Protein AF-A0A2E2TAL3-F1 (afdb_monomer)

Secondary structure (DSSP, 8-state):
--EEPP--S--SSPPPEEGGGTT--SHHHHHHHHHHHHHHHHHHH----HHHHTTT----EEEEEEEPTTS-EEEEEEEE-SSHHHHHHHHHHHHT---EEPEEETTEEE-B-

Mean predicted aligned error: 7.86 Å

Structure (mmCIF, N/CA/C/O backbone):
data_AF-A0A2E2TAL3-F1
#
_entry.id   AF-A0A2E2TAL3-F1
#
loop_
_atom_site.group_PDB
_atom_site.id
_atom_site.type_symbol
_atom_site.label_atom_id
_atom_site.label_alt_id
_atom_site.label_comp_id
_atom_site.label_asym_id
_atom_site.label_entity_id
_atom_site.label_seq_id
_atom_site.pdbx_PDB_ins_code
_atom_site.Cartn_x
_atom_site.Cartn_y
_atom_site.Cartn_z
_atom_site.occupancy
_atom_site.B_iso_or_equiv
_atom_site.auth_seq_id
_atom_site.auth_comp_id
_atom_site.auth_asym_id
_atom_site.auth_atom_id
_atom_site.pdbx_PDB_model_num
ATOM 1 N N . MET A 1 1 ? 13.891 -1.568 -2.673 1.00 53.28 1 MET A N 1
ATOM 2 C CA . MET A 1 1 ? 12.620 -0.894 -2.990 1.00 53.28 1 MET A CA 1
ATOM 3 C C . MET A 1 1 ? 11.760 -1.020 -1.764 1.00 53.28 1 MET A C 1
ATOM 5 O O . MET A 1 1 ? 11.290 -2.110 -1.474 1.00 53.28 1 MET A O 1
ATOM 9 N N . GLU A 1 2 ? 11.648 0.074 -1.030 1.00 50.84 2 GLU A N 1
ATOM 10 C CA . GLU A 1 2 ? 10.755 0.189 0.117 1.00 50.84 2 GLU A CA 1
ATOM 11 C C . GLU A 1 2 ? 9.604 1.105 -0.287 1.00 50.84 2 GLU A C 1
ATOM 13 O O . GLU A 1 2 ? 9.817 2.067 -1.033 1.00 50.84 2 GLU A O 1
ATOM 18 N N . ILE A 1 3 ? 8.393 0.746 0.139 1.00 56.34 3 ILE A N 1
ATOM 19 C CA . ILE A 1 3 ? 7.170 1.512 -0.096 1.00 56.34 3 ILE A CA 1
ATOM 20 C C . ILE A 1 3 ? 6.711 2.019 1.261 1.00 56.34 3 ILE A C 1
ATOM 22 O O . ILE A 1 3 ? 6.471 1.224 2.166 1.00 56.34 3 ILE A O 1
ATOM 26 N N . HIS A 1 4 ? 6.639 3.338 1.404 1.00 54.16 4 HIS A N 1
ATOM 27 C CA . HIS A 1 4 ? 6.182 3.995 2.624 1.00 54.16 4 HIS A CA 1
ATOM 28 C C . HIS A 1 4 ? 4.757 4.510 2.415 1.00 54.16 4 HIS A C 1
ATOM 30 O O . HIS A 1 4 ? 4.457 5.069 1.359 1.00 54.16 4 HIS A O 1
ATOM 36 N N . PHE A 1 5 ? 3.907 4.338 3.428 1.00 54.88 5 PHE A N 1
ATOM 37 C CA . PHE A 1 5 ? 2.522 4.813 3.447 1.00 54.88 5 PHE A CA 1
ATOM 38 C C . PHE A 1 5 ? 2.527 6.202 4.057 1.00 54.88 5 PHE A C 1
ATOM 40 O O . PHE A 1 5 ? 2.965 6.378 5.193 1.00 54.88 5 PHE A O 1
ATOM 47 N N . ALA A 1 6 ? 2.058 7.186 3.300 1.00 45.53 6 ALA A N 1
ATOM 48 C CA . ALA A 1 6 ? 1.667 8.454 3.884 1.00 45.53 6 ALA A CA 1
ATOM 49 C C . ALA A 1 6 ? 0.252 8.285 4.452 1.00 45.53 6 ALA A C 1
ATOM 51 O O . ALA A 1 6 ? -0.611 7.720 3.789 1.00 45.53 6 ALA A O 1
ATOM 52 N N . ALA A 1 7 ? 0.047 8.728 5.687 1.00 46.84 7 ALA A N 1
ATOM 53 C CA . ALA A 1 7 ? -1.273 8.891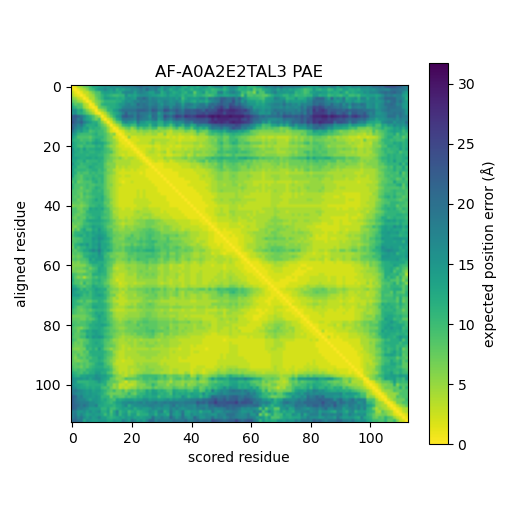 6.282 1.00 46.84 7 ALA A CA 1
ATOM 54 C C . ALA A 1 7 ? -1.594 10.392 6.350 1.00 46.84 7 ALA A C 1
ATOM 56 O O . ALA A 1 7 ? -0.659 11.200 6.449 1.00 46.84 7 ALA A O 1
ATOM 57 N N . PRO A 1 8 ? -2.875 10.797 6.358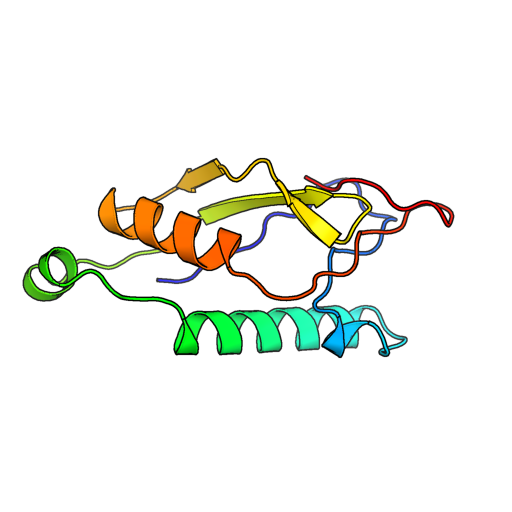 1.00 39.66 8 PRO A N 1
ATOM 58 C CA . PRO A 1 8 ? -3.213 12.198 6.472 1.00 39.66 8 PRO A CA 1
ATOM 59 C C . PRO A 1 8 ? -2.863 12.692 7.870 1.00 39.66 8 PRO A C 1
ATOM 61 O O . PRO A 1 8 ? -3.084 12.028 8.882 1.00 39.66 8 PRO A O 1
ATOM 64 N N . ILE A 1 9 ? -2.368 13.921 7.895 1.00 44.19 9 ILE A N 1
ATOM 65 C CA . ILE A 1 9 ? -1.803 14.646 9.042 1.00 44.19 9 ILE A CA 1
ATOM 66 C C . ILE A 1 9 ? -2.825 14.903 10.174 1.00 44.19 9 ILE A C 1
ATOM 68 O O . ILE A 1 9 ? -2.460 15.360 11.252 1.00 44.19 9 ILE A O 1
ATOM 72 N N . ASN A 1 10 ? -4.103 14.574 9.950 1.00 46.53 10 ASN A N 1
ATOM 73 C CA . ASN A 1 10 ? -5.239 14.934 10.797 1.00 46.53 10 ASN A CA 1
ATOM 74 C C . ASN A 1 10 ? -5.962 13.663 11.296 1.00 46.53 10 ASN A C 1
ATOM 76 O O . ASN A 1 10 ? -7.109 13.421 10.924 1.00 46.53 10 ASN A O 1
ATOM 80 N N . ALA A 1 11 ? -5.296 12.794 12.062 1.00 45.97 11 ALA A N 1
ATOM 81 C CA . ALA A 1 11 ? -5.837 11.473 12.400 1.00 45.97 11 ALA A CA 1
ATOM 82 C C . ALA A 1 11 ? -6.124 11.287 13.902 1.00 45.97 11 ALA A C 1
ATOM 84 O O . ALA A 1 11 ? -5.335 10.705 14.643 1.00 45.97 11 ALA A O 1
ATOM 85 N N . GLU A 1 12 ? -7.333 11.677 14.310 1.00 45.25 12 GLU A N 1
ATOM 86 C CA . GLU A 1 12 ? -8.089 10.957 15.355 1.00 45.25 12 GLU A CA 1
ATOM 87 C C . GLU A 1 12 ? -8.779 9.695 14.765 1.00 45.25 12 GLU A C 1
ATOM 89 O O . GLU A 1 12 ? -9.443 8.923 15.453 1.00 45.25 12 GLU A O 1
ATOM 94 N N . SER A 1 13 ? -8.581 9.450 13.466 1.00 51.38 13 SER A N 1
ATOM 95 C CA . SER A 1 13 ? -9.224 8.416 12.654 1.00 51.38 13 SER A CA 1
ATOM 96 C C . SER A 1 13 ? -8.275 7.235 12.414 1.00 51.38 13 SER A C 1
ATOM 98 O O . SER A 1 13 ? -7.142 7.417 11.972 1.00 51.38 13 SER A O 1
ATOM 100 N N . SER A 1 14 ? -8.734 6.015 12.713 1.00 58.62 14 SER A N 1
ATOM 101 C CA . SER A 1 14 ? -7.985 4.755 12.513 1.00 58.62 14 SER A CA 1
ATOM 102 C C . SER A 1 14 ? -7.424 4.613 11.089 1.00 58.62 14 SER A C 1
ATOM 104 O O . SER A 1 14 ? -8.132 4.888 10.125 1.00 58.62 14 SER A O 1
ATOM 106 N N . LEU A 1 15 ? -6.165 4.179 10.952 1.00 64.56 15 LEU A N 1
ATOM 107 C CA . LEU A 1 15 ? -5.526 3.947 9.650 1.00 64.56 15 LEU A CA 1
ATOM 108 C C . LEU A 1 15 ? -6.222 2.807 8.884 1.00 64.56 15 LEU A C 1
ATOM 110 O O . LEU A 1 15 ? -6.815 1.926 9.510 1.00 64.56 15 LEU A O 1
ATOM 114 N N . PRO A 1 16 ? -6.131 2.768 7.543 1.00 69.12 16 PRO A N 1
ATOM 115 C CA . PRO A 1 16 ? -6.496 1.578 6.792 1.00 69.12 16 PRO A CA 1
ATOM 116 C C . PRO A 1 16 ? -5.588 0.413 7.199 1.00 69.12 16 PRO A C 1
ATOM 118 O O . PRO A 1 16 ? -4.364 0.518 7.126 1.00 69.12 16 PRO A O 1
ATOM 121 N N . LEU A 1 17 ? -6.190 -0.695 7.626 1.00 79.88 17 LEU A N 1
ATOM 122 C CA . LEU A 1 17 ? -5.473 -1.871 8.125 1.00 79.88 17 LEU A CA 1
ATOM 123 C C . LEU A 1 17 ? -5.725 -3.070 7.219 1.00 79.88 17 LEU A C 1
ATOM 125 O O . LEU A 1 17 ? -6.827 -3.231 6.691 1.00 79.88 17 LEU A O 1
ATOM 129 N N . PHE A 1 18 ? -4.757 -3.974 7.097 1.00 83.81 18 PHE A N 1
ATOM 130 C CA . PHE A 1 18 ? -5.047 -5.313 6.580 1.00 83.81 18 PHE A CA 1
ATOM 131 C C . PHE A 1 18 ? -6.169 -5.962 7.403 1.00 83.81 18 PHE A C 1
ATOM 133 O O . PHE A 1 18 ? -6.193 -5.863 8.631 1.00 83.81 18 PHE A O 1
ATOM 140 N N . CYS A 1 19 ? -7.098 -6.661 6.741 1.00 83.06 19 CYS A N 1
ATOM 141 C CA . CYS A 1 19 ? -8.221 -7.315 7.423 1.00 83.06 19 CYS A CA 1
ATOM 142 C C . CYS A 1 19 ? -7.763 -8.308 8.506 1.00 83.06 19 CYS A C 1
ATOM 144 O O . CYS A 1 19 ? -8.443 -8.450 9.522 1.00 83.06 19 CYS A O 1
ATOM 146 N N . SER A 1 20 ? -6.593 -8.931 8.331 1.00 84.88 20 SER A N 1
ATOM 147 C CA . SER A 1 20 ? -5.964 -9.787 9.339 1.00 84.88 20 SER A CA 1
ATOM 148 C C . SER A 1 20 ? -5.526 -9.032 10.591 1.00 84.88 20 SER A C 1
ATOM 150 O O . SER A 1 20 ? -5.462 -9.655 11.634 1.00 84.88 20 SER A O 1
ATOM 152 N N . CYS A 1 21 ? -5.280 -7.724 10.540 1.00 86.12 21 CYS A N 1
ATOM 153 C CA . CYS A 1 21 ? -4.839 -6.916 11.683 1.00 86.12 21 CYS A CA 1
ATOM 154 C C . CYS A 1 21 ? -5.996 -6.233 12.427 1.00 86.12 21 CYS A C 1
ATOM 156 O O . CYS A 1 21 ? -5.812 -5.705 13.519 1.00 86.12 21 CYS A O 1
ATOM 158 N N . ALA A 1 22 ? -7.206 -6.259 11.864 1.00 81.06 22 ALA A N 1
ATOM 159 C CA . ALA A 1 22 ? -8.362 -5.539 12.398 1.00 81.06 22 ALA A CA 1
ATOM 160 C C . ALA A 1 22 ? -8.946 -6.125 13.699 1.00 81.06 22 ALA A C 1
ATOM 162 O O . ALA A 1 22 ? -9.806 -5.497 14.308 1.00 81.06 22 ALA A O 1
ATOM 163 N N . HIS A 1 23 ? -8.521 -7.325 14.105 1.00 84.44 23 HIS A N 1
ATOM 164 C CA . HIS A 1 23 ? -8.955 -7.967 15.352 1.00 84.44 23 HIS A CA 1
ATOM 165 C C . HIS A 1 23 ? -8.188 -7.467 16.588 1.00 84.44 23 HIS A C 1
ATOM 167 O O . HIS A 1 23 ? -8.584 -7.767 17.711 1.00 84.44 23 HIS A O 1
ATOM 173 N N . LEU A 1 24 ? -7.091 -6.731 16.384 1.00 86.25 24 LEU A N 1
ATOM 174 C CA . LEU A 1 24 ? -6.249 -6.199 17.451 1.00 86.25 24 LEU A CA 1
ATOM 175 C C . LEU A 1 24 ? -6.918 -4.983 18.096 1.00 86.25 24 LEU A C 1
ATOM 177 O O . LEU A 1 24 ? -7.570 -4.188 17.415 1.00 86.25 24 LEU A O 1
ATOM 181 N N . THR A 1 25 ? -6.762 -4.836 19.410 1.00 81.62 25 THR A N 1
ATOM 182 C CA . THR A 1 25 ? -7.459 -3.810 20.203 1.00 81.62 25 THR A CA 1
ATOM 183 C C . THR A 1 25 ? -6.616 -2.561 20.419 1.00 81.62 25 THR A C 1
ATOM 185 O O . THR A 1 25 ? -7.172 -1.472 20.565 1.00 81.62 25 THR A O 1
ATOM 188 N N . THR A 1 26 ? -5.287 -2.688 20.410 1.00 85.25 26 THR A N 1
ATOM 189 C CA . THR A 1 26 ? -4.386 -1.555 20.615 1.00 85.25 26 THR A CA 1
ATOM 190 C C . THR A 1 26 ? -3.882 -0.990 19.290 1.00 85.25 26 THR A C 1
ATOM 192 O O . THR A 1 26 ? -3.576 -1.715 18.341 1.00 85.25 26 THR A O 1
ATOM 195 N N . LYS A 1 27 ? -3.750 0.339 19.229 1.00 80.31 27 LYS A N 1
ATOM 196 C CA . LYS A 1 27 ? -3.234 1.042 18.046 1.00 80.31 27 LYS A CA 1
ATOM 197 C C . LYS A 1 27 ? -1.806 0.600 17.689 1.00 80.31 27 LYS A C 1
ATOM 199 O O . LYS A 1 27 ? -1.498 0.426 16.516 1.00 80.31 27 LYS A O 1
ATOM 204 N N . GLN A 1 28 ? -0.960 0.370 18.694 1.00 84.69 28 GLN A N 1
ATOM 205 C CA . GLN A 1 28 ? 0.428 -0.058 18.490 1.00 84.69 28 GLN A CA 1
ATOM 206 C C . GLN A 1 28 ? 0.515 -1.444 17.835 1.00 84.69 28 GLN A C 1
ATOM 208 O O . GLN A 1 28 ? 1.261 -1.625 16.873 1.00 84.69 28 GLN A O 1
ATOM 213 N N . GLU A 1 29 ? -0.274 -2.415 18.302 1.00 86.75 29 GLU A N 1
ATOM 214 C CA . GLU A 1 29 ? -0.308 -3.753 17.700 1.00 86.75 29 GLU A CA 1
ATOM 215 C C . GLU A 1 29 ? -0.862 -3.710 16.273 1.00 86.75 29 GLU A C 1
ATOM 217 O O . GLU A 1 29 ? -0.333 -4.378 15.384 1.00 86.75 29 GLU A O 1
ATOM 222 N N . GLN A 1 30 ? -1.896 -2.897 16.033 1.00 85.31 30 GLN A N 1
ATOM 223 C CA . GLN A 1 30 ? -2.462 -2.696 14.699 1.00 85.31 30 GLN A CA 1
ATOM 224 C C . GLN A 1 30 ? -1.421 -2.154 13.716 1.00 85.31 30 GLN A C 1
ATOM 226 O O . GLN A 1 30 ? -1.270 -2.709 12.629 1.00 85.31 30 GLN A O 1
ATOM 231 N N . GLU A 1 31 ? -0.680 -1.111 14.096 1.00 83.69 31 GLU A N 1
ATOM 232 C CA . GLU A 1 31 ? 0.381 -0.523 13.270 1.00 83.69 31 GLU A CA 1
ATOM 233 C C . GLU A 1 31 ? 1.499 -1.534 12.985 1.00 83.69 31 GLU A C 1
ATOM 235 O O . GLU A 1 31 ? 1.915 -1.698 11.834 1.00 83.69 31 GLU A O 1
ATOM 240 N N . MET A 1 32 ? 1.945 -2.267 14.008 1.00 86.81 32 MET A N 1
ATOM 241 C CA . MET A 1 32 ? 2.974 -3.295 13.859 1.00 86.81 32 MET A CA 1
ATOM 242 C C . MET A 1 32 ? 2.523 -4.415 12.915 1.00 86.81 32 MET A C 1
ATOM 244 O O . MET A 1 32 ? 3.246 -4.754 11.976 1.00 86.81 32 MET A O 1
ATOM 248 N N . CYS A 1 33 ? 1.319 -4.955 13.121 1.00 89.25 33 CYS A N 1
ATOM 249 C CA . CYS A 1 33 ? 0.746 -5.989 12.265 1.00 89.25 33 CYS A CA 1
ATOM 250 C C . CYS A 1 33 ? 0.583 -5.492 10.826 1.00 89.25 33 CYS A C 1
ATOM 252 O O . CYS A 1 33 ? 0.967 -6.183 9.884 1.00 89.25 33 CYS A O 1
ATOM 254 N N . ASN A 1 34 ? 0.069 -4.274 10.642 1.00 86.94 34 ASN A N 1
ATOM 255 C CA . ASN A 1 34 ? -0.157 -3.699 9.321 1.00 86.94 34 ASN A CA 1
ATOM 256 C C . ASN A 1 34 ? 1.145 -3.580 8.523 1.00 86.94 34 ASN A C 1
ATOM 258 O O . ASN A 1 34 ? 1.214 -4.013 7.372 1.00 86.94 34 ASN A O 1
ATOM 262 N N . ASN A 1 35 ? 2.198 -3.067 9.161 1.00 85.75 35 ASN A N 1
ATOM 263 C CA . ASN A 1 35 ? 3.518 -2.949 8.548 1.00 85.75 35 ASN A CA 1
ATOM 264 C C . ASN A 1 35 ? 4.119 -4.324 8.220 1.00 85.75 35 ASN A C 1
ATOM 266 O O . ASN A 1 35 ? 4.732 -4.504 7.166 1.00 85.75 35 ASN A O 1
ATOM 270 N N . GLN A 1 36 ? 3.922 -5.318 9.088 1.00 89.50 36 GLN A N 1
ATOM 271 C CA . GLN A 1 36 ? 4.389 -6.684 8.848 1.00 89.50 36 GLN A CA 1
ATOM 272 C C . GLN A 1 36 ? 3.663 -7.363 7.683 1.00 89.50 36 GLN A C 1
ATOM 274 O O . GLN A 1 36 ? 4.320 -7.948 6.820 1.00 89.50 36 GLN A O 1
ATOM 279 N N . GLU A 1 37 ? 2.331 -7.298 7.643 1.00 89.19 37 GLU A N 1
ATOM 280 C CA . GLU A 1 37 ? 1.531 -7.911 6.577 1.00 89.19 37 GLU A CA 1
ATOM 281 C C . GLU A 1 37 ? 1.820 -7.285 5.229 1.00 89.19 37 GLU A C 1
ATOM 283 O O . GLU A 1 37 ? 2.001 -7.989 4.235 1.00 89.19 37 GLU A O 1
ATOM 288 N N . LEU A 1 38 ? 1.946 -5.965 5.205 1.00 85.88 38 LEU A N 1
ATOM 289 C CA . LEU A 1 38 ? 2.357 -5.275 4.011 1.00 85.88 38 LEU A CA 1
ATOM 290 C C . LEU A 1 38 ? 3.748 -5.725 3.555 1.00 85.88 38 LEU A C 1
ATOM 292 O O . LEU A 1 38 ? 3.902 -6.119 2.401 1.00 85.88 38 LEU A O 1
ATOM 296 N N . ASN A 1 39 ? 4.758 -5.683 4.426 1.00 86.75 39 ASN A N 1
ATOM 297 C CA . ASN A 1 39 ? 6.112 -6.084 4.047 1.00 86.75 39 ASN A CA 1
ATOM 298 C C . ASN A 1 39 ? 6.136 -7.522 3.529 1.00 86.75 39 ASN A C 1
ATOM 300 O O . ASN A 1 39 ? 6.748 -7.807 2.499 1.00 86.75 39 ASN A O 1
ATOM 304 N N . ARG A 1 40 ? 5.397 -8.421 4.183 1.00 89.31 40 ARG A N 1
ATOM 305 C CA . ARG A 1 40 ? 5.230 -9.805 3.740 1.00 89.31 40 ARG A CA 1
ATOM 306 C C . ARG A 1 40 ? 4.554 -9.889 2.374 1.00 89.31 40 ARG A C 1
ATOM 308 O O . ARG A 1 40 ? 4.983 -10.671 1.525 1.00 89.31 40 ARG A O 1
ATOM 315 N N . TYR A 1 41 ? 3.501 -9.109 2.150 1.00 90.00 41 TYR A N 1
ATOM 316 C CA . TYR A 1 41 ? 2.798 -9.062 0.877 1.00 90.00 41 TYR A CA 1
ATOM 317 C C . TYR A 1 41 ? 3.715 -8.560 -0.240 1.00 90.00 41 TYR A C 1
ATOM 319 O O . TYR A 1 41 ? 3.794 -9.194 -1.294 1.00 90.00 41 TYR A O 1
ATOM 327 N N . LEU A 1 42 ? 4.436 -7.463 -0.002 1.00 86.44 42 LEU A N 1
ATOM 328 C CA . LEU A 1 42 ? 5.366 -6.874 -0.957 1.00 86.44 42 LEU A CA 1
ATOM 329 C C . LEU A 1 42 ? 6.501 -7.844 -1.277 1.00 86.44 42 LEU A C 1
ATOM 331 O O . LEU A 1 42 ? 6.747 -8.102 -2.445 1.00 86.44 42 LEU A O 1
ATOM 335 N N . GLN A 1 43 ? 7.123 -8.483 -0.288 1.00 86.81 43 GLN A N 1
ATOM 336 C CA . GLN A 1 43 ? 8.171 -9.479 -0.545 1.00 86.81 43 GLN A CA 1
ATOM 337 C C . GLN A 1 43 ? 7.701 -10.630 -1.449 1.00 86.81 43 GLN A C 1
ATOM 339 O O . GLN A 1 43 ? 8.482 -11.137 -2.250 1.00 86.81 43 GLN A O 1
ATOM 344 N N . LYS A 1 44 ? 6.428 -11.032 -1.347 1.00 89.06 44 LYS A N 1
ATOM 345 C CA . LYS A 1 44 ? 5.857 -12.119 -2.158 1.00 89.06 44 LYS A CA 1
ATOM 346 C C . LYS A 1 44 ? 5.373 -11.673 -3.537 1.00 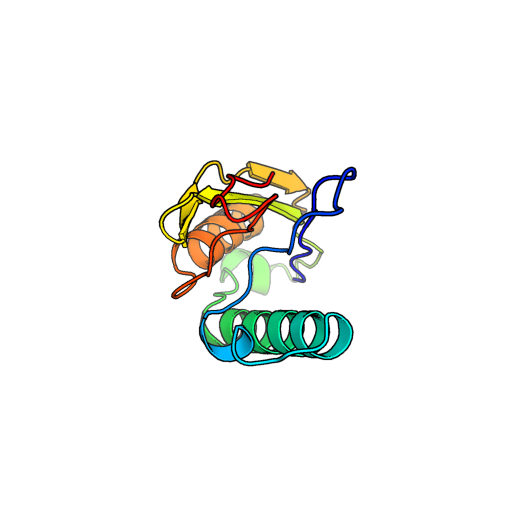89.06 44 LYS A C 1
ATOM 348 O O . LYS A 1 44 ? 5.419 -12.461 -4.477 1.00 89.06 44 LYS A O 1
ATOM 353 N N . ASN A 1 45 ? 4.860 -10.449 -3.659 1.00 89.81 45 ASN A N 1
ATOM 354 C CA . ASN A 1 45 ? 4.145 -9.999 -4.856 1.00 89.81 45 ASN A CA 1
ATOM 355 C C . ASN A 1 45 ? 4.907 -8.967 -5.684 1.00 89.81 45 ASN A C 1
ATOM 357 O O . ASN A 1 45 ? 4.557 -8.784 -6.849 1.00 89.81 45 ASN A O 1
ATOM 361 N N . LEU A 1 46 ? 5.912 -8.298 -5.118 1.00 88.00 46 LEU A N 1
ATOM 362 C CA . LEU A 1 46 ? 6.702 -7.273 -5.790 1.00 88.00 46 LEU A CA 1
ATOM 363 C C . LEU A 1 46 ? 7.699 -7.931 -6.748 1.00 88.00 46 LEU A C 1
ATOM 365 O O . LEU A 1 46 ? 8.541 -8.742 -6.367 1.00 88.00 46 LEU A O 1
ATOM 369 N N . ARG A 1 47 ? 7.604 -7.568 -8.021 1.00 90.19 47 ARG A N 1
ATOM 370 C CA . ARG A 1 47 ? 8.413 -8.099 -9.112 1.00 90.19 47 ARG A CA 1
ATOM 371 C C . ARG A 1 47 ? 9.428 -7.067 -9.530 1.00 90.19 47 ARG A C 1
ATOM 373 O O . ARG A 1 47 ? 9.116 -6.115 -10.235 1.00 90.19 47 ARG A O 1
ATOM 380 N N . TYR A 1 48 ? 10.669 -7.290 -9.140 1.00 88.25 48 TYR A N 1
ATOM 381 C CA . TYR A 1 48 ? 11.749 -6.432 -9.579 1.00 88.25 48 TYR A CA 1
ATOM 382 C C . TYR A 1 48 ? 11.887 -6.515 -11.127 1.00 88.25 48 TYR A C 1
ATOM 384 O O . TYR A 1 48 ? 12.169 -7.601 -11.640 1.00 88.25 48 TYR A O 1
ATOM 392 N N . PRO A 1 49 ? 11.733 -5.410 -11.893 1.00 89.56 49 PRO A N 1
ATOM 393 C CA . PRO A 1 49 ? 11.845 -5.445 -13.355 1.00 89.56 49 PRO A CA 1
ATOM 394 C C . PRO A 1 49 ? 13.251 -5.847 -13.829 1.00 89.56 49 PRO A C 1
ATOM 396 O O . PRO A 1 49 ? 14.234 -5.233 -13.419 1.00 89.56 49 PRO A O 1
ATOM 399 N N . ALA A 1 50 ? 13.352 -6.835 -14.728 1.00 90.19 50 ALA A N 1
ATOM 400 C CA . ALA A 1 50 ? 14.635 -7.406 -15.169 1.00 90.19 50 ALA A CA 1
ATOM 401 C C . ALA A 1 50 ? 15.627 -6.342 -15.677 1.00 90.19 50 ALA A C 1
ATOM 403 O O . ALA A 1 50 ? 16.744 -6.254 -15.185 1.00 90.19 50 ALA A O 1
ATOM 404 N N . TYR A 1 51 ? 15.171 -5.430 -16.539 1.00 89.31 51 TYR A N 1
ATOM 405 C CA . TYR A 1 51 ? 16.021 -4.378 -17.106 1.00 89.31 51 TYR A CA 1
ATOM 406 C C . TYR A 1 51 ? 16.591 -3.389 -16.069 1.00 89.31 51 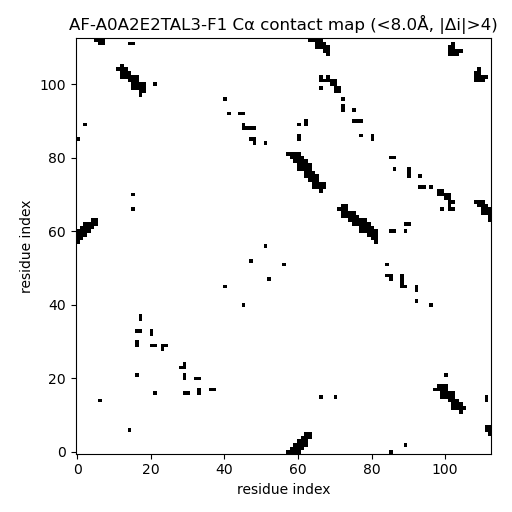TYR A C 1
ATOM 408 O O . TYR A 1 51 ? 17.609 -2.749 -16.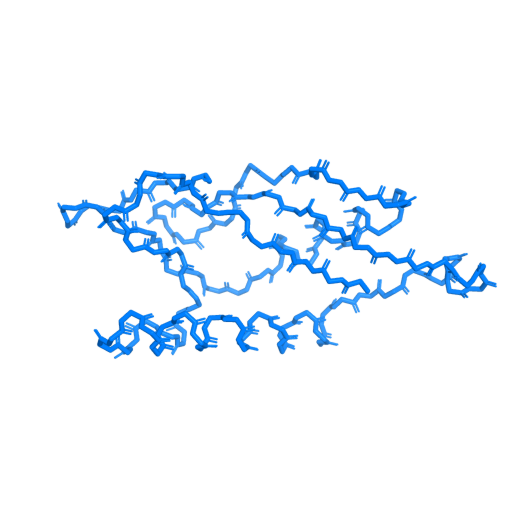324 1.00 89.31 51 TYR A O 1
ATOM 416 N N . LEU A 1 52 ? 1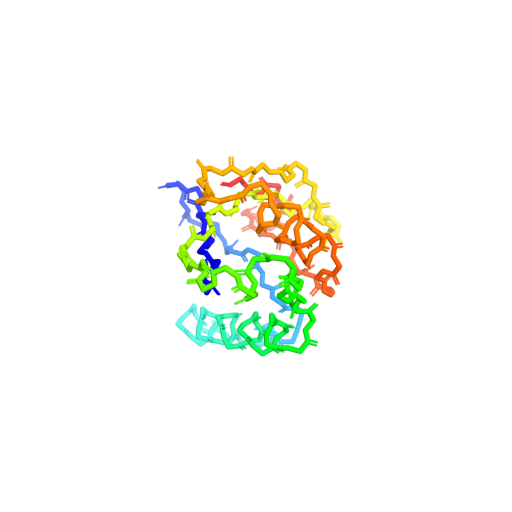5.938 -3.229 -14.911 1.00 89.44 52 LEU A N 1
ATOM 417 C CA . LEU A 1 52 ? 16.460 -2.422 -13.803 1.00 89.44 52 LEU A CA 1
ATOM 418 C C . LEU A 1 52 ? 17.472 -3.219 -12.975 1.00 89.44 52 LEU A C 1
ATOM 420 O O . LEU A 1 52 ? 18.410 -2.634 -12.435 1.00 89.44 52 LEU A O 1
ATOM 424 N N . LYS A 1 53 ? 17.301 -4.547 -12.920 1.00 88.50 53 LYS A N 1
ATOM 425 C CA . LYS A 1 53 ? 18.135 -5.463 -12.141 1.00 88.50 53 LYS A CA 1
ATOM 426 C C . LYS A 1 53 ? 19.483 -5.601 -12.821 1.00 88.50 53 LYS A C 1
ATOM 428 O O . LYS A 1 53 ? 20.507 -5.444 -12.168 1.00 88.50 53 LYS A O 1
ATOM 433 N N . ASP A 1 54 ? 19.459 -5.782 -14.137 1.00 90.88 54 ASP A N 1
ATOM 434 C CA . ASP A 1 54 ? 20.651 -5.874 -14.981 1.00 90.88 54 ASP A CA 1
ATOM 435 C C . ASP A 1 54 ? 21.475 -4.579 -14.938 1.00 90.88 54 ASP A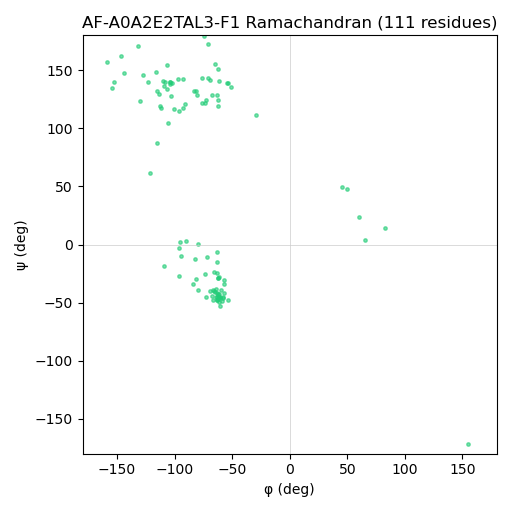 C 1
ATOM 437 O O . ASP A 1 54 ? 22.695 -4.598 -15.058 1.00 90.88 54 ASP A O 1
ATOM 441 N N . ARG A 1 55 ? 20.810 -3.439 -14.707 1.00 90.81 55 ARG A N 1
ATOM 442 C CA . ARG A 1 55 ? 21.440 -2.119 -14.545 1.00 90.81 55 ARG A CA 1
ATOM 443 C C . ARG A 1 55 ? 21.810 -1.782 -13.097 1.00 90.81 55 ARG A C 1
ATOM 445 O O . ARG A 1 55 ? 22.229 -0.656 -12.841 1.00 90.81 55 ARG A O 1
ATOM 452 N N . GLY A 1 56 ? 21.604 -2.700 -12.149 1.00 88.94 56 GLY A N 1
ATOM 453 C CA . GLY A 1 56 ? 21.919 -2.497 -10.732 1.00 88.94 56 GLY A CA 1
ATOM 454 C C . GLY A 1 56 ? 21.176 -1.328 -10.076 1.00 88.94 56 GLY A C 1
ATOM 455 O O . GLY A 1 56 ? 21.658 -0.766 -9.095 1.00 88.94 56 GLY A O 1
ATOM 456 N N . LYS A 1 57 ? 20.022 -0.913 -10.614 1.00 88.56 57 LYS A N 1
ATOM 457 C CA . LYS A 1 57 ? 19.298 0.268 -10.123 1.00 88.56 57 LYS A CA 1
ATOM 458 C C . LYS A 1 57 ? 18.686 -0.003 -8.754 1.00 88.56 57 LYS A C 1
ATOM 460 O O . LYS A 1 57 ? 18.205 -1.090 -8.471 1.00 88.56 57 LYS A O 1
ATOM 465 N N . GLN A 1 58 ? 18.660 0.971 -7.862 1.00 84.75 58 GLN A N 1
ATOM 466 C CA . GLN A 1 58 ? 18.041 0.798 -6.548 1.00 84.75 58 GLN A CA 1
ATOM 467 C C . GLN A 1 58 ? 17.419 2.112 -6.092 1.00 84.75 58 GLN A C 1
ATOM 469 O O . GLN A 1 58 ? 17.725 3.176 -6.623 1.00 84.75 58 GLN A O 1
ATOM 474 N N . GLY A 1 59 ? 16.524 2.019 -5.115 1.00 84.44 59 GLY A N 1
ATOM 475 C CA . GLY A 1 59 ? 15.980 3.177 -4.421 1.00 84.44 59 GLY A CA 1
ATOM 476 C C . GLY A 1 59 ? 14.607 2.919 -3.814 1.00 84.44 59 GLY A C 1
ATOM 477 O O . GLY A 1 59 ? 14.132 1.776 -3.749 1.00 84.44 59 GLY A O 1
ATOM 478 N N . ILE A 1 60 ? 14.010 4.007 -3.336 1.00 84.12 60 ILE A N 1
ATOM 479 C CA . ILE A 1 60 ? 12.766 4.036 -2.565 1.00 84.12 60 ILE A CA 1
ATOM 480 C C . ILE A 1 60 ? 11.656 4.570 -3.466 1.00 84.12 60 ILE A C 1
ATOM 482 O O . ILE A 1 60 ? 11.854 5.566 -4.160 1.00 84.12 60 ILE A O 1
ATOM 486 N N . VAL A 1 61 ? 10.499 3.906 -3.458 1.00 85.81 61 VAL A N 1
ATOM 487 C CA . VAL A 1 61 ? 9.319 4.360 -4.200 1.00 85.81 61 VAL A CA 1
ATOM 488 C C . VAL A 1 61 ? 8.269 4.778 -3.192 1.00 85.81 61 VAL A C 1
AT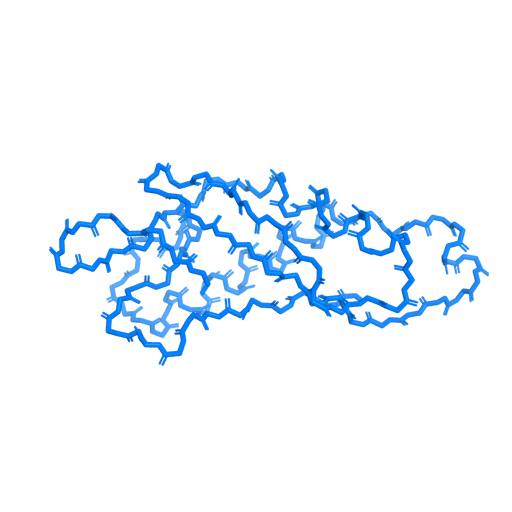OM 490 O O . VAL A 1 61 ? 7.778 3.957 -2.424 1.00 85.81 61 VAL A O 1
ATOM 493 N N . MET A 1 62 ? 7.903 6.051 -3.204 1.00 83.56 62 MET A N 1
ATOM 494 C CA . MET A 1 62 ? 6.825 6.553 -2.364 1.00 83.56 62 MET A CA 1
ATOM 495 C C . MET A 1 62 ? 5.527 6.504 -3.156 1.00 83.56 62 MET A C 1
ATOM 497 O O . MET A 1 62 ? 5.397 7.157 -4.195 1.00 83.56 62 MET A O 1
ATOM 501 N N . VAL A 1 63 ? 4.582 5.710 -2.661 1.00 84.38 63 VAL A N 1
ATOM 502 C CA . VAL A 1 63 ? 3.255 5.548 -3.250 1.00 84.38 63 VAL A CA 1
ATOM 503 C C . VAL A 1 63 ? 2.232 6.085 -2.270 1.00 84.38 63 VAL A C 1
ATOM 505 O O . VAL A 1 63 ? 2.250 5.749 -1.091 1.00 84.38 63 VAL A O 1
ATOM 508 N N . HIS A 1 64 ? 1.328 6.892 -2.785 1.00 82.62 64 HIS A N 1
ATOM 509 C CA . HIS A 1 64 ? 0.164 7.379 -2.081 1.00 82.62 64 HIS A CA 1
ATOM 510 C C . HIS A 1 64 ? -1.070 6.725 -2.696 1.00 82.62 64 HIS A C 1
ATOM 512 O O . HIS A 1 64 ? -1.133 6.525 -3.908 1.00 82.62 64 HIS A O 1
ATOM 518 N N . TYR A 1 65 ? -2.041 6.343 -1.877 1.00 83.88 65 TYR A N 1
ATOM 519 C CA . TYR A 1 65 ? -3.291 5.763 -2.350 1.00 83.88 65 TYR A CA 1
ATOM 520 C C . TYR A 1 65 ? -4.373 5.919 -1.294 1.00 83.88 65 TYR A C 1
ATOM 522 O O . TYR A 1 65 ? -4.088 6.021 -0.107 1.00 83.88 65 TYR A O 1
ATOM 530 N N . VAL A 1 66 ? -5.619 5.888 -1.742 1.00 79.06 66 VAL A N 1
ATOM 531 C CA . VAL A 1 66 ? -6.792 5.998 -0.882 1.00 79.06 66 VAL A CA 1
ATOM 532 C C . VAL A 1 66 ? -7.391 4.619 -0.676 1.00 79.06 66 VAL A C 1
ATOM 534 O O . VAL A 1 66 ? -7.488 3.833 -1.617 1.00 79.06 66 VAL A O 1
ATOM 537 N N . VAL A 1 67 ? -7.818 4.320 0.547 1.00 80.06 67 VAL A N 1
ATOM 538 C CA . VAL A 1 67 ? -8.700 3.176 0.811 1.00 80.06 67 VAL A CA 1
ATOM 539 C C . VAL A 1 67 ? -10.118 3.707 0.960 1.00 80.06 67 VAL A C 1
ATOM 541 O O . VAL A 1 67 ? -10.392 4.514 1.849 1.00 80.06 67 VAL A O 1
ATOM 544 N N . ASP A 1 68 ? -11.004 3.291 0.058 1.00 75.00 68 ASP A N 1
ATOM 545 C CA . ASP A 1 68 ? -12.406 3.692 0.058 1.00 75.00 68 ASP A CA 1
ATOM 546 C C . ASP A 1 68 ? -13.181 3.047 1.219 1.00 75.00 68 ASP A C 1
ATOM 548 O O . ASP A 1 68 ? -12.692 2.162 1.920 1.00 75.00 68 ASP A O 1
ATOM 552 N N . VAL A 1 69 ? -14.437 3.460 1.400 1.00 71.50 69 VAL A N 1
ATOM 553 C CA . VAL A 1 69 ? -15.328 2.966 2.466 1.00 71.50 69 VAL A CA 1
ATOM 554 C C . VAL A 1 69 ? -15.661 1.473 2.381 1.00 71.50 69 VAL A C 1
ATOM 556 O O . VAL A 1 69 ? -16.168 0.914 3.355 1.00 71.50 69 VAL A O 1
ATOM 559 N N . ASN A 1 70 ? -15.392 0.837 1.241 1.00 74.19 70 ASN A N 1
ATOM 560 C CA . ASN A 1 70 ? -15.586 -0.589 1.004 1.00 74.19 70 ASN A CA 1
ATOM 561 C C . ASN A 1 70 ? -14.292 -1.388 1.231 1.00 74.19 70 ASN A C 1
ATOM 563 O O . ASN A 1 70 ? -14.316 -2.614 1.130 1.00 74.19 70 ASN A O 1
ATOM 567 N N . GLY A 1 71 ? -13.173 -0.723 1.543 1.00 73.75 71 GLY A N 1
ATOM 568 C CA . GLY A 1 71 ? -11.872 -1.371 1.691 1.00 73.75 71 GLY A CA 1
ATOM 569 C C . GLY A 1 71 ? -11.131 -1.595 0.373 1.00 73.75 71 GLY A C 1
ATOM 570 O O . GLY A 1 71 ? -10.185 -2.383 0.323 1.00 73.75 71 GLY A O 1
ATOM 571 N N . LYS A 1 72 ? -11.564 -0.940 -0.708 1.00 80.94 72 LYS A N 1
ATOM 572 C CA . LYS A 1 72 ? -10.927 -0.994 -2.022 1.00 80.94 72 LYS A CA 1
ATOM 573 C C . LYS A 1 72 ? -9.933 0.149 -2.166 1.00 80.94 72 LYS A C 1
ATOM 575 O O . LYS A 1 72 ? -10.184 1.271 -1.741 1.00 80.94 72 LYS A O 1
ATOM 580 N N . ILE A 1 73 ? -8.818 -0.133 -2.825 1.00 84.06 73 ILE A N 1
ATOM 581 C CA . ILE A 1 73 ? -7.811 0.881 -3.120 1.00 84.06 73 ILE A CA 1
ATOM 582 C C . ILE A 1 73 ? -8.221 1.701 -4.345 1.00 84.06 73 ILE A C 1
ATOM 584 O O . ILE A 1 73 ? -8.517 1.154 -5.413 1.00 84.06 73 ILE A O 1
ATOM 588 N N . THR A 1 74 ? -8.194 3.019 -4.191 1.00 81.75 74 THR A N 1
ATOM 589 C CA . THR A 1 74 ? -8.468 4.032 -5.211 1.00 81.75 74 THR A CA 1
ATOM 590 C C . THR A 1 74 ? -7.374 5.106 -5.199 1.00 81.75 74 THR A C 1
ATOM 592 O O . THR A 1 74 ? -6.501 5.106 -4.335 1.00 81.75 74 THR A O 1
ATOM 595 N N . ASP A 1 75 ? -7.375 5.996 -6.196 1.00 82.56 75 ASP A N 1
ATOM 596 C CA . ASP A 1 75 ? -6.518 7.196 -6.245 1.00 82.56 75 ASP A CA 1
ATOM 597 C C . ASP A 1 75 ? -5.021 6.957 -5.969 1.00 82.56 75 ASP A C 1
ATOM 599 O O . ASP A 1 75 ? -4.386 7.663 -5.187 1.00 82.56 75 ASP A O 1
ATOM 603 N N . ILE A 1 76 ? -4.446 5.945 -6.624 1.00 86.25 76 ILE A N 1
ATOM 604 C CA . ILE A 1 76 ? -3.019 5.628 -6.500 1.00 86.25 76 ILE A CA 1
ATOM 605 C C . ILE A 1 76 ? -2.191 6.666 -7.262 1.00 86.25 76 ILE A C 1
ATOM 607 O O . ILE A 1 76 ? -2.319 6.791 -8.483 1.00 86.25 76 ILE A O 1
ATOM 611 N N . SER A 1 77 ? -1.295 7.345 -6.558 1.00 85.62 77 SER A N 1
ATOM 612 C CA . SER A 1 77 ? -0.335 8.305 -7.091 1.00 85.62 77 SER A CA 1
ATOM 613 C C . SER A 1 77 ? 1.087 7.971 -6.633 1.00 85.62 77 SER A C 1
ATOM 615 O O . SER A 1 77 ? 1.323 7.458 -5.541 1.00 85.62 77 SER A O 1
ATOM 617 N N . ILE A 1 78 ? 2.066 8.235 -7.495 1.00 88.56 78 ILE A N 1
ATOM 618 C CA . ILE A 1 78 ? 3.485 8.059 -7.172 1.00 88.56 78 ILE A CA 1
ATOM 619 C C . ILE A 1 78 ? 4.023 9.414 -6.732 1.00 88.56 78 ILE A C 1
ATOM 621 O O . ILE A 1 78 ? 4.060 10.345 -7.531 1.00 88.56 78 ILE A O 1
ATOM 625 N N . LEU A 1 79 ? 4.431 9.515 -5.468 1.00 85.38 79 LEU A N 1
ATOM 626 C CA . LEU A 1 79 ? 5.031 10.729 -4.914 1.00 85.38 79 LEU A CA 1
ATOM 627 C C . LEU A 1 79 ? 6.501 10.846 -5.313 1.00 85.38 79 LEU A C 1
ATOM 629 O O . LEU A 1 79 ? 6.986 11.932 -5.608 1.00 85.38 79 LEU A O 1
ATOM 633 N N . ASN A 1 80 ? 7.212 9.717 -5.324 1.00 86.75 80 ASN A N 1
ATOM 634 C CA . ASN A 1 80 ? 8.614 9.662 -5.713 1.00 86.75 80 ASN A CA 1
ATOM 635 C C . ASN A 1 80 ? 8.965 8.277 -6.262 1.00 86.75 80 ASN A C 1
ATOM 637 O O . ASN A 1 80 ? 8.528 7.263 -5.717 1.00 86.75 80 ASN A O 1
ATOM 641 N N . SER A 1 81 ? 9.774 8.223 -7.318 1.00 88.56 81 SER A N 1
ATOM 642 C CA . SER A 1 81 ? 10.335 6.976 -7.838 1.00 88.56 81 SER A CA 1
ATOM 643 C C . SER A 1 81 ? 11.640 7.248 -8.586 1.00 88.56 81 SER A C 1
ATOM 645 O O . SER A 1 81 ? 11.663 8.137 -9.436 1.00 88.56 81 SER A O 1
ATOM 647 N N . PRO A 1 82 ? 12.703 6.460 -8.356 1.00 87.94 82 PRO A N 1
ATOM 648 C CA . PRO A 1 82 ? 13.985 6.669 -9.022 1.00 87.94 82 PRO A CA 1
ATOM 649 C C . PRO A 1 82 ? 13.958 6.249 -10.497 1.00 87.94 82 PRO A C 1
ATOM 651 O O . PRO A 1 82 ? 14.740 6.749 -11.294 1.00 87.94 82 PRO A O 1
ATOM 654 N N . GLU A 1 83 ? 13.066 5.329 -10.873 1.00 90.56 83 GLU A N 1
ATOM 655 C CA . GLU A 1 83 ? 12.905 4.860 -12.252 1.00 90.56 83 GLU A CA 1
ATOM 656 C C . GLU A 1 83 ? 11.423 4.584 -12.541 1.00 90.56 83 GLU A C 1
ATOM 658 O O . GLU A 1 83 ? 10.676 4.120 -11.671 1.00 90.56 83 GLU A O 1
ATOM 663 N N . ALA A 1 84 ? 10.986 4.798 -13.785 1.00 89.38 84 ALA A N 1
ATOM 664 C CA . ALA A 1 84 ? 9.593 4.570 -14.189 1.00 89.38 84 ALA A CA 1
ATOM 665 C C . ALA A 1 84 ? 9.150 3.099 -14.038 1.00 89.38 84 ALA A C 1
ATOM 667 O O . ALA A 1 84 ? 7.978 2.816 -13.784 1.00 89.38 84 ALA A O 1
ATOM 668 N N . GLY A 1 85 ? 10.083 2.145 -14.147 1.00 89.38 85 GLY A N 1
ATOM 669 C CA . GLY A 1 85 ? 9.782 0.721 -13.961 1.00 89.38 85 GLY A CA 1
ATOM 670 C C . GLY A 1 85 ? 9.392 0.368 -12.539 1.00 89.38 85 GLY A C 1
ATOM 671 O O . GLY A 1 85 ? 8.464 -0.414 -12.343 1.00 89.38 85 GLY A O 1
ATOM 672 N N . PHE A 1 86 ? 10.053 0.976 -11.551 1.00 90.50 86 PHE A N 1
ATOM 673 C CA . PHE A 1 86 ? 9.688 0.775 -10.154 1.00 90.50 86 PHE A CA 1
ATOM 674 C C . PHE A 1 86 ? 8.338 1.413 -9.835 1.00 90.50 86 PHE A C 1
ATOM 676 O O . PHE A 1 86 ? 7.522 0.776 -9.182 1.00 90.50 86 PHE A O 1
ATOM 683 N N . ALA A 1 87 ? 8.053 2.604 -10.371 1.00 89.25 87 ALA A N 1
ATOM 684 C CA . ALA A 1 87 ? 6.744 3.247 -10.240 1.00 89.25 87 ALA A CA 1
ATOM 685 C C . ALA A 1 87 ? 5.611 2.369 -10.800 1.00 89.25 87 ALA A C 1
ATOM 687 O O . ALA A 1 87 ? 4.580 2.175 -10.149 1.00 89.25 87 ALA A O 1
ATOM 688 N N . LYS A 1 88 ? 5.812 1.797 -11.996 1.00 91.81 88 LYS A N 1
ATOM 689 C CA . LYS A 1 88 ? 4.835 0.910 -12.645 1.00 91.81 88 LYS A CA 1
ATOM 690 C C . LYS A 1 88 ? 4.589 -0.354 -11.826 1.00 91.81 88 LYS A C 1
ATOM 692 O O . LYS A 1 88 ? 3.439 -0.749 -11.637 1.00 91.81 88 LYS A O 1
ATOM 697 N N . GLU A 1 89 ? 5.656 -0.970 -11.330 1.00 91.81 89 GLU A N 1
ATOM 698 C CA . GLU A 1 89 ? 5.546 -2.168 -10.507 1.00 91.81 89 GLU A CA 1
ATOM 699 C C . GLU A 1 89 ? 4.902 -1.882 -9.147 1.00 91.81 89 GLU A C 1
ATOM 701 O O . GLU A 1 89 ? 4.004 -2.609 -8.731 1.00 91.81 89 GLU A O 1
ATOM 706 N N . ALA A 1 90 ? 5.303 -0.803 -8.476 1.00 89.88 90 ALA A N 1
ATOM 707 C CA . ALA A 1 90 ? 4.732 -0.406 -7.197 1.00 89.88 90 ALA A CA 1
ATOM 708 C C . ALA A 1 90 ? 3.231 -0.108 -7.330 1.00 89.88 90 ALA A C 1
ATOM 710 O O . ALA A 1 90 ? 2.433 -0.600 -6.537 1.00 89.88 90 ALA A O 1
ATOM 711 N N . THR A 1 91 ? 2.823 0.593 -8.396 1.00 90.44 91 THR A N 1
ATOM 712 C CA . THR A 1 91 ? 1.402 0.823 -8.709 1.00 90.44 91 THR A CA 1
ATOM 713 C C . THR A 1 91 ? 0.648 -0.496 -8.872 1.00 90.44 91 THR A C 1
ATOM 715 O O . THR A 1 91 ? -0.448 -0.655 -8.338 1.00 90.44 91 THR A O 1
ATOM 718 N N . ARG A 1 92 ? 1.222 -1.465 -9.597 1.00 92.50 92 ARG A N 1
ATOM 719 C CA . ARG A 1 92 ? 0.613 -2.788 -9.785 1.00 92.50 92 ARG A CA 1
ATOM 720 C C . ARG A 1 92 ? 0.480 -3.534 -8.457 1.00 92.50 92 ARG A C 1
ATOM 722 O O . ARG A 1 92 ? -0.593 -4.061 -8.191 1.00 92.50 92 ARG A O 1
ATOM 729 N N . ALA A 1 93 ? 1.538 -3.569 -7.648 1.00 90.12 93 ALA A N 1
ATOM 730 C CA . ALA A 1 93 ? 1.555 -4.258 -6.360 1.00 90.12 93 ALA A CA 1
ATOM 731 C C . ALA A 1 93 ? 0.530 -3.667 -5.381 1.00 90.12 93 ALA A C 1
ATOM 733 O O . ALA A 1 93 ? -0.200 -4.417 -4.739 1.00 90.12 93 ALA A O 1
ATOM 734 N N . VAL A 1 94 ? 0.422 -2.335 -5.321 1.00 87.69 94 VAL A N 1
ATOM 735 C CA . VAL A 1 94 ? -0.572 -1.641 -4.489 1.00 87.69 94 VAL A CA 1
ATOM 736 C C . VAL A 1 94 ? -1.996 -1.935 -4.969 1.00 87.69 94 VAL A C 1
ATOM 738 O O . VAL A 1 94 ? -2.858 -2.235 -4.154 1.00 87.69 94 VAL A O 1
ATOM 741 N N . ARG A 1 95 ? -2.258 -1.971 -6.284 1.00 87.75 95 ARG A N 1
ATOM 742 C CA . ARG A 1 95 ? -3.585 -2.352 -6.822 1.00 87.75 95 ARG A CA 1
ATOM 743 C C . ARG A 1 95 ? -4.017 -3.769 -6.464 1.00 87.75 95 ARG A C 1
ATOM 745 O O . ARG A 1 95 ? -5.213 -4.041 -6.448 1.00 87.75 95 ARG A O 1
ATOM 752 N N . THR A 1 96 ? -3.066 -4.675 -6.259 1.00 88.62 96 THR A N 1
ATOM 753 C CA . THR A 1 96 ? -3.344 -6.084 -5.966 1.00 88.62 96 THR A CA 1
ATOM 754 C C . THR A 1 96 ? -3.359 -6.392 -4.473 1.00 88.62 96 THR A C 1
ATOM 756 O O . THR A 1 96 ? -3.518 -7.564 -4.114 1.00 88.62 96 THR A O 1
ATOM 759 N N . LEU A 1 97 ? -3.170 -5.385 -3.610 1.00 85.12 97 LEU A N 1
ATOM 760 C CA . LEU A 1 97 ? -3.226 -5.568 -2.164 1.00 85.12 97 LEU A CA 1
ATOM 761 C C . LEU A 1 97 ? -4.552 -6.242 -1.771 1.00 85.12 97 LEU A C 1
ATOM 763 O O . LEU A 1 97 ? -5.605 -5.941 -2.341 1.00 85.12 97 LEU A O 1
ATOM 767 N N . PRO A 1 98 ? -4.500 -7.194 -0.829 1.00 79.94 98 PRO A N 1
ATOM 768 C CA . PRO A 1 98 ? -5.671 -7.935 -0.402 1.00 79.94 98 PRO A CA 1
ATOM 769 C C . PRO A 1 98 ? -6.567 -7.051 0.476 1.00 79.94 98 PRO A C 1
ATOM 771 O O . PRO A 1 98 ? -6.242 -5.901 0.757 1.00 79.94 98 PRO A O 1
ATOM 774 N N . CYS A 1 99 ? -7.690 -7.624 0.918 1.00 76.00 99 CYS A N 1
ATOM 775 C CA . CYS A 1 99 ? -8.679 -7.016 1.816 1.00 76.00 99 CYS A CA 1
ATOM 776 C C . CYS A 1 99 ? -8.071 -5.986 2.785 1.00 76.00 99 CYS A C 1
ATOM 778 O O . CYS A 1 99 ? -7.342 -6.350 3.717 1.00 76.00 99 CYS A O 1
ATOM 780 N N . MET A 1 100 ? -8.423 -4.717 2.579 1.00 78.00 100 MET A N 1
ATOM 781 C CA . MET A 1 100 ? -8.146 -3.633 3.512 1.00 78.00 100 MET A CA 1
ATOM 782 C C . MET A 1 100 ? -9.429 -3.273 4.254 1.00 78.00 100 MET A C 1
ATOM 784 O O . MET A 1 100 ? -10.511 -3.242 3.675 1.00 78.00 100 MET A O 1
ATOM 788 N N . LYS A 1 101 ? -9.333 -3.008 5.555 1.00 72.94 101 LYS A N 1
ATOM 789 C CA . LYS A 1 101 ? -10.420 -2.385 6.301 1.00 72.94 101 LYS A CA 1
ATOM 790 C C . LYS A 1 101 ? -10.343 -0.871 6.104 1.00 72.94 101 LYS A C 1
ATOM 792 O O . LYS A 1 101 ? -9.257 -0.310 6.257 1.00 72.94 101 LYS A O 1
ATOM 797 N N . PRO A 1 102 ? -11.470 -0.219 5.775 1.00 68.19 102 PRO A N 1
ATOM 798 C CA . PRO A 1 102 ? -11.522 1.229 5.664 1.00 68.19 102 PRO A CA 1
ATOM 799 C C . PRO A 1 102 ? -11.208 1.871 7.011 1.00 68.19 102 PRO A C 1
ATOM 801 O O . PRO A 1 102 ? -11.531 1.323 8.070 1.00 68.19 102 PRO A O 1
ATOM 804 N N . ALA A 1 103 ? -10.644 3.069 6.951 1.00 62.88 103 ALA A N 1
ATOM 805 C CA . ALA A 1 103 ? -10.526 3.924 8.112 1.00 62.88 103 ALA A CA 1
ATOM 806 C C . ALA A 1 103 ? -11.916 4.284 8.654 1.00 62.88 103 ALA A C 1
ATOM 808 O O . ALA A 1 103 ? -12.857 4.540 7.896 1.00 62.88 103 ALA A O 1
ATOM 809 N N . LYS A 1 104 ? -12.050 4.319 9.980 1.00 61.62 104 LYS A N 1
ATOM 810 C CA . LYS A 1 104 ? -13.256 4.800 10.663 1.00 61.62 104 LYS A CA 1
ATOM 811 C C . LYS A 1 104 ? -13.002 6.138 11.343 1.00 61.62 104 LYS A C 1
ATOM 813 O O . LYS A 1 104 ? -12.006 6.293 12.049 1.00 61.62 104 LYS A O 1
ATOM 818 N N . GLN A 1 105 ? -13.959 7.048 11.190 1.00 56.44 105 GLN A N 1
ATOM 819 C CA . GLN A 1 105 ? -14.051 8.311 11.916 1.00 56.44 105 GLN A CA 1
ATOM 820 C C . GLN A 1 105 ? -15.470 8.438 12.478 1.00 56.44 105 GLN A C 1
ATOM 822 O O . GLN A 1 105 ? -16.442 8.327 11.733 1.00 56.44 105 GLN A O 1
ATOM 827 N N . TYR A 1 106 ? -15.597 8.606 13.800 1.00 53.28 106 TYR A N 1
ATOM 828 C CA . TYR A 1 106 ? -16.888 8.709 14.502 1.00 53.28 106 TYR A CA 1
ATOM 829 C C . TYR A 1 106 ? -17.920 7.647 14.049 1.00 53.28 106 TYR A C 1
ATOM 831 O O . TYR A 1 106 ? -19.050 7.965 13.687 1.00 53.28 106 TYR A O 1
ATOM 839 N N . GLN A 1 107 ? -17.500 6.371 14.021 1.00 55.91 107 GLN A N 1
ATOM 840 C CA . GLN A 1 107 ? -18.281 5.190 13.591 1.00 55.91 107 GLN A CA 1
ATOM 841 C C . GLN A 1 107 ? -18.688 5.129 12.106 1.00 55.91 107 GLN A C 1
ATOM 843 O O . GLN A 1 107 ? -19.342 4.169 11.697 1.00 55.91 107 GLN A O 1
ATOM 848 N N . ARG A 1 108 ? -18.259 6.082 11.272 1.00 53.34 108 ARG A N 1
ATOM 849 C CA . ARG A 1 108 ? -18.471 6.060 9.818 1.00 53.34 108 ARG A CA 1
ATOM 850 C C . ARG A 1 108 ? -17.187 5.677 9.096 1.00 53.34 108 ARG A C 1
ATOM 852 O O . ARG A 1 108 ? -16.104 6.122 9.473 1.00 53.34 108 ARG A O 1
ATOM 859 N N . ASN A 1 109 ? -17.309 4.857 8.054 1.00 53.75 109 ASN A N 1
ATOM 860 C CA . ASN A 1 109 ? -16.185 4.584 7.16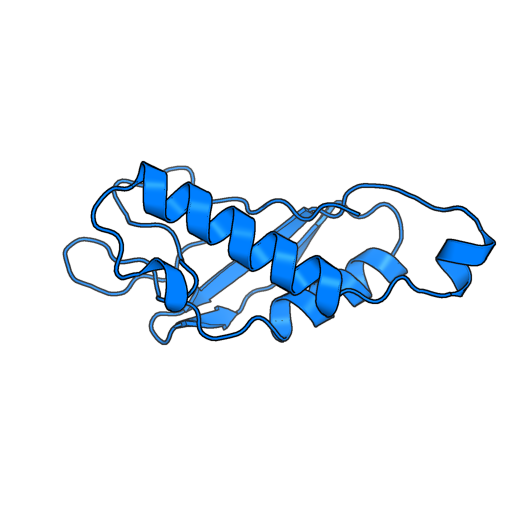4 1.00 53.75 109 ASN A CA 1
ATOM 861 C C . ASN A 1 109 ? -15.853 5.876 6.408 1.00 53.75 109 ASN A C 1
ATOM 863 O O . ASN A 1 109 ? -16.747 6.497 5.829 1.00 53.75 109 ASN A O 1
ATOM 867 N N . VAL A 1 110 ? -14.585 6.273 6.418 1.00 57.38 110 VAL A N 1
ATOM 868 C CA . VAL A 1 110 ? -14.088 7.465 5.729 1.00 57.38 110 VAL A CA 1
ATOM 869 C C . VAL A 1 110 ? -12.975 7.084 4.768 1.00 57.38 110 VAL A C 1
ATOM 871 O O . VAL A 1 110 ? -12.136 6.239 5.072 1.00 57.38 110 VAL A O 1
ATOM 874 N N . ALA A 1 111 ? -12.981 7.714 3.595 1.00 57.03 111 ALA A N 1
ATOM 875 C CA . ALA A 1 111 ? -11.860 7.634 2.675 1.00 57.03 111 ALA A CA 1
ATOM 876 C C . ALA A 1 111 ? -10.706 8.466 3.245 1.00 57.03 111 ALA A C 1
ATOM 878 O O . ALA A 1 111 ? -10.875 9.648 3.548 1.00 57.03 111 ALA A O 1
ATOM 879 N N . VAL A 1 112 ? -9.550 7.833 3.408 1.00 55.94 112 VAL A N 1
ATOM 880 C CA . VAL A 1 112 ? -8.349 8.440 3.989 1.00 55.94 112 VAL A CA 1
ATOM 881 C C . VAL A 1 112 ? -7.293 8.530 2.896 1.00 55.94 112 VAL A C 1
ATOM 883 O O . VAL A 1 112 ? -7.080 7.556 2.174 1.00 55.94 112 VAL A O 1
ATOM 886 N N . ARG A 1 113 ? -6.729 9.732 2.747 1.00 51.81 113 ARG A N 1
ATOM 887 C CA . ARG A 1 113 ? -5.654 10.078 1.811 1.00 51.81 113 ARG A CA 1
ATOM 888 C C . ARG A 1 113 ? -4.324 10.015 2.527 1.00 51.81 113 ARG A C 1
ATOM 890 O O . ARG A 1 113 ? -4.195 10.799 3.488 1.00 51.81 113 ARG A O 1
#

Solvent-accessible surface area (backbone atoms only — not comparable to full-atom values): 6573 Å² total; per-residue (Å²): 114,53,75,53,80,67,71,53,96,80,63,98,41,52,71,71,30,40,55,89,31,67,83,54,88,47,72,68,60,28,53,54,43,31,54,49,53,46,52,55,48,44,72,74,63,56,68,82,56,64,79,44,57,80,66,68,63,80,53,56,36,33,46,41,52,23,35,31,61,86,22,46,78,41,78,74,45,77,79,40,52,83,44,71,67,56,48,55,41,51,52,52,44,60,72,65,57,72,67,32,38,36,17,40,47,95,92,36,64,35,69,50,78

Nearest PDB structures (foldseek):
  6i97-assembly1_E  TM=8.789E-01  e=1.399E-02  Pseudomonas aeruginosa
  7zc8-assembly1_B  TM=6.818E-01  e=3.428E-02  Pectobacterium carotovorum
  6fip-assembly1_A  TM=7.824E-01  e=3.904E-01  Pseudomonas aeruginosa
  1s62-assembly1_A  TM=4.917E-01  e=5.744E+00  Escherichia coli
  3h4r-assembly1_A  TM=2.580E-01  e=5.388E+00  Escherichia coli K-12

Sequence (113 aa):
MEIHFAAPINAESSLPLFCSCAHLTTKQEQEMCNNQELNRYLQKNLRYPAYLKDRGKQGIVMVHYVVDVNGKITDISILNSPEAGFAKEATRAVRTLPCMKPAKQYQRNVAVR

Foldseek 3Di:
DAEDEDWDPDDPKQDWAAPVLVVDDDNVSRVVNRVVVLVVLCVVQQDDDPVCVVVVHDDYWYWYWKQFQQQAIHDIDTPDDPDVVNVVRVSVSVNPDPRIHAIDDPNGGDIID

pLDDT: mean 77.82, std 14.61, range [39.66, 92.5]

Radius of gyration: 14.74 Å; Cα contacts (8 Å, |Δi|>4): 181; chains: 1; bounding box: 40×27×38 Å

=== Feature glossary ===
The features interleaved in this record are:

— What the protein is —

Sequence gives the chain of amino acids in standard one-letter code (A=alanine, C=cysteine, …, Y=tyrosine), read N→C. It is the only feature that is directly encoded by the gene; all structural features are derived from the folded form of this sequence.

Database cross-references. InterPro integrates a dozen domain/family signature databases into unified entries with residue-range hits. GO terms attach function/process/location labels with evidence codes. CATH codes position the fold in a four-level structural taxonomy. Organism is the NCBI-taxonomy species name.

— Where its atoms are —

Atomic coordinates in PDBx/mmCIF format — the same representation the Protein Data Bank distributes. Each line of the _atom_site loop places one backbone atom in Cartesian space (units: ångströms, origin: arbitrary).

The six renders are orthographic views along the three Cartesian axes in both directions. Representation (cartoon, sticks, or surface) and color scheme (sequence-rainbow or by-chain) vary across proteins so the training set covers all the common visualization conventions.

— Local backbone conformation —

Eight-state secondary structure (DSSP): H is the canonical α-helix, G the tighter 3₁₀-helix, I the wider π-helix; E/B are β-structure, T and S are turns and bends, and '-' is everything else. DSSP derives these from the pattern of main-chain N–H···O=C hydrogen bonds, not from the sequence.

P-SEA three-state annotation labels each residue as helix, strand, or coil based purely on the geometry of the Cα trace. It serves as a fallback when the full backbone (and thus DSSP) is unavailable.

The φ/ψ torsion pair specifies the backbone conformation at each residue. φ rotates about the N–Cα bond, ψ about the Cα–C bond. Steric clashes forbid most of the (φ, ψ) plane — the allowed regions (α-helix basin, β-sheet basin, left-handed helix) are the Ramachandran-allowed regions.

— Global shape and packing —

The geometric summary reports three shape descriptors. Rg (radius of gyration) measures how spread out the Cα atoms are about their centre of mass; compact globular proteins have small Rg, elongated or unfolded ones large. Cα contacts (<8 Å, |i−j|>4) count long-range residue pairs in spatial proximity — high for tightly packed folds, near zero for rods or random coil. The bounding-box extents give the protein's footprint along x, y, z in Å.

Solvent-accessible surface area (SASA) is the area in Å² traced out by the centre of a 1.4 Å probe sphere (a water molecule) rolled over the protein's van der Waals surface (Shrake–Rupley / Lee–Richards construction). Buried residues have near-zero SASA; fully exposed residues can exceed 200 Å². The total SASA scales roughly with the number of surface residues.

The contact map is a binary N×N matrix image: pixel (i, j) is dark where Cα_i and Cα_j are within 8 Å and |i−j|>4. Because the |i−j|>4 filter removes local helical contacts, off-diagonal stripes parallel to the main diagonal indicate parallel β-sheets; stripes perpendicular to it indicate antiparallel β-sheets. The Ramachandran plot scatters every residue's (φ, ψ) pair against the sterically allowed regions. The PAE heatmap renders the predicted-aligned-error matrix.

— Structural neighborhood —

3Di is Foldseek's structural alphabet. Each residue is assigned one of twenty discrete states based on how its Cα sits relative to its spatial (not sequential) neighbors. Aligning 3Di strings finds structural homologs roughly as well as full 3D superposition, but orders of magnitude faster.

Nearest PDB neighbors are the top structural matches found by Foldseek when searching this structure against the entire Protein Data Bank. Each hit reports a TM-score (0 to 1; >0.5 almost always implies the same fold) and an E-value. These are *structural* homologs — they may share no detectable sequence similarity.

— Confidence and disorder —

For AlphaFold models, the B-factor field carries pLDDT — the model's own estimate of local accuracy on a 0–100 scale. Regions with pLDDT<50 should be treated as essentially unmodeled; they often correspond to intrinsically disordered segments.

Crystallographic B-factors measure how much each atom's electron density is smeared out, in Å². They rise in mobile loops and surface residues and fall in the buried interior. In AlphaFold models this column is repurposed to hold pLDDT instead.

Predicted aligned error is AlphaFold's pairwise confidence. Unlike pLDDT (per-residue), PAE is per-residue-pair and captures whether two parts of the structure are correctly placed relative to each other. Units are ångströms of expected positional error.